Protein AF-A0A956IPS9-F1 (afdb_monomer_lite)

Foldseek 3Di:
DDDPDPDPPDPPPDPPCVQVVLQVVLVVQVWGKDKDPQDWDADPNDIDGGMDIDGDGDPDRPPPPPPPPPDPPPPPDDD

Secondary structure (DSSP, 8-state):
-------TT------SHHHHHHHHHHHHTT-EEEEEEEEEEEETTEEEEEEEEEEE--SS--------PPPP-------

Structure (mmCIF, N/CA/C/O backbone):
data_AF-A0A956IPS9-F1
#
_entry.id   AF-A0A956IPS9-F1
#
loop_
_atom_site.group_PDB
_atom_site.id
_atom_site.type_symbol
_atom_site.label_atom_id
_atom_site.label_alt_id
_atom_site.label_comp_id
_atom_site.label_asym_id
_atom_site.label_entity_id
_atom_site.label_seq_id
_atom_site.pdbx_PDB_ins_code
_atom_site.Cartn_x
_atom_site.Cartn_y
_atom_site.Cartn_z
_atom_site.occupancy
_atom_site.B_iso_or_equiv
_atom_site.auth_seq_id
_atom_site.auth_comp_id
_atom_site.auth_asym_id
_atom_site.auth_atom_id
_atom_site.pdbx_PDB_model_num
ATOM 1 N N . PHE A 1 1 ? 7.874 -7.901 13.039 1.00 50.28 1 PHE A N 1
ATOM 2 C CA . PHE A 1 1 ? 8.828 -8.512 12.095 1.00 50.28 1 PHE A CA 1
ATOM 3 C C . PHE A 1 1 ? 9.836 -7.450 11.711 1.00 50.28 1 PHE A C 1
ATOM 5 O O . PHE A 1 1 ? 9.416 -6.415 11.213 1.00 50.28 1 PHE A O 1
ATOM 12 N N . TYR A 1 2 ? 11.118 -7.656 11.998 1.00 31.91 2 TYR A N 1
ATOM 13 C CA . TYR A 1 2 ? 12.186 -6.808 11.480 1.00 31.91 2 TYR A CA 1
ATOM 14 C C . TYR A 1 2 ? 13.121 -7.694 10.665 1.00 31.91 2 TYR A C 1
ATOM 16 O O . TYR A 1 2 ? 13.394 -8.824 11.066 1.00 31.91 2 TYR A O 1
ATOM 24 N N . GLN A 1 3 ? 13.599 -7.178 9.537 1.00 40.88 3 GLN A N 1
ATOM 25 C CA . GLN A 1 3 ? 14.827 -7.676 8.946 1.00 40.88 3 GLN A CA 1
ATOM 26 C C . GLN A 1 3 ? 15.822 -6.521 8.936 1.00 40.88 3 GLN A C 1
ATOM 28 O O . GLN A 1 3 ? 15.721 -5.580 8.154 1.00 40.88 3 GLN A O 1
ATOM 33 N N . VAL A 1 4 ? 16.736 -6.603 9.896 1.00 48.62 4 VAL A N 1
ATOM 34 C CA . VAL A 1 4 ? 18.015 -5.906 9.940 1.00 48.62 4 VAL A CA 1
ATOM 35 C C . VAL A 1 4 ? 18.905 -6.733 9.023 1.00 48.62 4 VAL A C 1
ATOM 37 O O . VAL A 1 4 ? 19.484 -7.711 9.465 1.00 48.62 4 VAL A O 1
ATOM 40 N N . ASP A 1 5 ? 18.837 -6.465 7.720 1.00 42.94 5 ASP A N 1
ATOM 41 C CA . ASP A 1 5 ? 19.971 -6.611 6.800 1.00 42.94 5 ASP A CA 1
ATOM 42 C C . ASP A 1 5 ? 19.553 -6.219 5.380 1.00 42.94 5 ASP A C 1
ATOM 4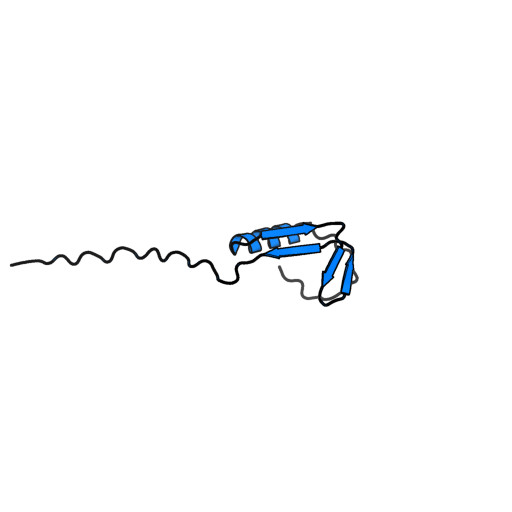4 O O . ASP A 1 5 ? 18.705 -6.852 4.745 1.00 42.94 5 ASP A O 1
ATOM 48 N N . GLY A 1 6 ? 20.165 -5.137 4.898 1.00 47.59 6 GLY A N 1
ATOM 49 C CA . GLY A 1 6 ? 19.952 -4.537 3.585 1.00 47.59 6 GLY A CA 1
ATOM 50 C C . GLY A 1 6 ? 20.768 -5.211 2.486 1.00 47.59 6 GLY A C 1
ATOM 51 O O . GLY A 1 6 ? 21.561 -4.546 1.826 1.00 47.59 6 GLY A O 1
ATOM 52 N N . SER A 1 7 ? 20.592 -6.518 2.281 1.00 41.38 7 SER A N 1
ATOM 53 C CA . SER A 1 7 ? 21.227 -7.219 1.159 1.00 41.38 7 SER A CA 1
ATOM 54 C C . SER A 1 7 ? 20.229 -7.451 0.010 1.00 41.38 7 SER A C 1
ATOM 56 O O . SER A 1 7 ? 19.217 -8.126 0.215 1.00 41.38 7 SER A O 1
ATOM 58 N N . PRO A 1 8 ? 20.479 -6.919 -1.205 1.00 46.38 8 PRO A N 1
ATOM 59 C CA . PRO A 1 8 ? 19.542 -6.966 -2.332 1.00 46.38 8 PRO A CA 1
ATOM 60 C C . PRO A 1 8 ? 19.536 -8.305 -3.099 1.00 46.38 8 PRO A C 1
ATOM 62 O O . PRO A 1 8 ? 18.869 -8.419 -4.123 1.00 46.38 8 PRO A O 1
ATOM 65 N N . THR A 1 9 ? 20.277 -9.325 -2.654 1.00 43.50 9 THR A N 1
ATOM 66 C CA . THR A 1 9 ? 20.640 -10.486 -3.493 1.00 43.50 9 THR A CA 1
ATOM 67 C C . THR A 1 9 ? 19.894 -11.791 -3.233 1.00 43.50 9 THR A C 1
ATOM 69 O O . THR A 1 9 ? 20.243 -12.802 -3.839 1.00 43.50 9 THR A O 1
ATOM 72 N N . ARG A 1 10 ? 18.842 -11.827 -2.408 1.00 44.47 10 ARG A N 1
ATOM 73 C CA . ARG A 1 10 ? 18.040 -13.053 -2.264 1.00 44.47 10 ARG A CA 1
ATOM 74 C C . ARG A 1 10 ? 16.614 -12.840 -2.751 1.00 44.47 10 ARG A C 1
ATOM 76 O O . ARG A 1 10 ? 15.862 -12.062 -2.172 1.00 44.47 10 ARG A O 1
ATOM 83 N N . SER A 1 11 ? 16.246 -13.585 -3.795 1.00 47.53 11 SER A N 1
ATOM 84 C CA . SER A 1 11 ? 14.874 -13.813 -4.253 1.00 47.53 11 SER A CA 1
ATOM 85 C C . SER A 1 11 ? 14.086 -14.585 -3.192 1.00 47.53 11 SER A C 1
ATOM 87 O O . SER A 1 11 ? 13.663 -15.723 -3.375 1.00 47.53 11 SER A O 1
ATOM 89 N N . PHE A 1 12 ? 13.882 -13.973 -2.032 1.00 48.47 12 PHE A N 1
ATOM 90 C CA . PHE A 1 12 ? 12.808 -14.390 -1.161 1.00 48.47 12 PHE A CA 1
ATOM 91 C C . PHE A 1 12 ? 11.524 -13.949 -1.845 1.00 48.47 12 PHE A C 1
ATOM 93 O O . PHE A 1 12 ? 11.109 -12.796 -1.734 1.00 48.47 12 PHE A O 1
ATOM 100 N N . GLY A 1 13 ? 10.899 -14.870 -2.578 1.00 49.72 13 GLY A N 1
ATOM 101 C CA . GLY A 1 13 ? 9.461 -14.804 -2.774 1.00 49.72 13 GLY A CA 1
ATOM 102 C C . GLY A 1 13 ? 8.860 -14.749 -1.378 1.00 49.72 13 GLY A C 1
ATOM 103 O O . GLY A 1 13 ? 8.784 -15.769 -0.695 1.00 49.72 13 GLY A O 1
ATOM 104 N N . GLY A 1 14 ? 8.576 -13.536 -0.900 1.00 57.34 14 GLY A N 1
ATOM 105 C CA . GLY A 1 14 ? 7.974 -13.336 0.406 1.00 57.34 14 GLY A CA 1
ATOM 106 C C . GLY A 1 14 ? 6.720 -14.194 0.490 1.00 57.34 14 GLY A C 1
ATOM 107 O O . GLY A 1 14 ? 6.089 -14.485 -0.523 1.00 57.34 14 GLY A O 1
ATOM 108 N N . THR A 1 15 ? 6.323 -14.581 1.693 1.00 63.78 15 THR A N 1
ATOM 109 C CA . THR A 1 15 ? 5.157 -15.445 1.952 1.00 63.78 15 THR A CA 1
ATOM 110 C C . THR A 1 15 ? 3.813 -14.887 1.442 1.00 63.78 15 THR A C 1
ATOM 112 O O . THR A 1 15 ? 2.765 -15.447 1.735 1.00 63.78 15 THR A O 1
ATOM 115 N N . GLY A 1 16 ? 3.803 -13.756 0.727 1.00 70.25 16 GLY A N 1
ATOM 116 C CA . GLY A 1 16 ? 2.610 -13.047 0.263 1.00 70.25 16 GLY A CA 1
ATOM 117 C C . GLY A 1 16 ? 1.898 -12.258 1.364 1.00 70.25 16 GLY A C 1
ATOM 118 O O . GLY A 1 16 ? 0.936 -11.546 1.092 1.00 70.25 16 GLY A O 1
ATOM 119 N N . VAL A 1 17 ? 2.380 -12.330 2.608 1.00 80.56 17 VAL A N 1
ATOM 120 C CA . VAL A 1 17 ? 1.683 -11.784 3.783 1.00 80.56 17 VAL A CA 1
ATOM 121 C C . VAL A 1 17 ? 1.870 -10.268 3.934 1.00 80.56 17 VAL A C 1
ATOM 123 O O . VAL A 1 17 ? 1.059 -9.608 4.579 1.00 80.56 17 VAL A O 1
ATOM 126 N N . GLY A 1 18 ? 2.893 -9.680 3.305 1.00 85.75 18 GLY A N 1
ATOM 127 C CA . GLY A 1 18 ? 3.210 -8.253 3.449 1.00 85.75 18 GLY A CA 1
ATOM 128 C C . GLY A 1 18 ? 2.031 -7.331 3.123 1.00 85.75 18 GLY A C 1
ATOM 129 O O . GLY A 1 18 ? 1.696 -6.457 3.920 1.00 85.75 18 GLY A O 1
ATOM 130 N N . LEU A 1 19 ? 1.335 -7.568 2.007 1.00 88.94 19 LEU A N 1
ATOM 131 C CA . LEU A 1 19 ? 0.191 -6.736 1.620 1.00 88.94 19 LEU A CA 1
ATOM 132 C C . LEU A 1 19 ? -1.027 -6.955 2.533 1.00 88.94 19 LEU A C 1
ATOM 134 O O . LEU A 1 19 ? -1.779 -6.016 2.786 1.00 88.94 19 LEU A O 1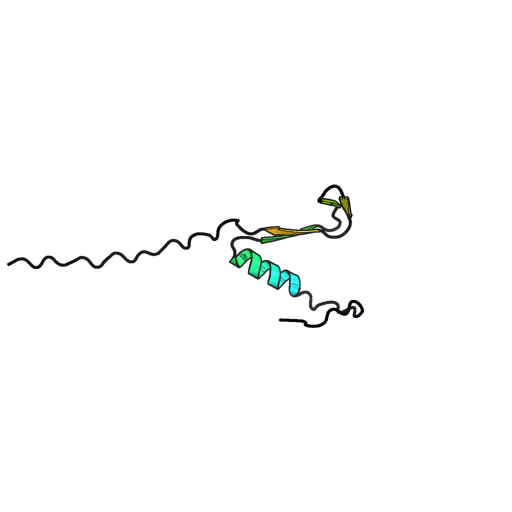
ATOM 138 N N . ALA A 1 20 ? -1.197 -8.165 3.077 1.00 88.38 20 ALA A N 1
ATOM 139 C CA . ALA A 1 20 ? -2.246 -8.453 4.053 1.00 88.38 20 ALA A CA 1
ATOM 140 C C . ALA A 1 20 ? -2.016 -7.684 5.367 1.00 88.38 20 ALA A C 1
ATOM 142 O O . ALA A 1 20 ? -2.955 -7.092 5.900 1.00 88.38 20 ALA A O 1
ATOM 143 N N . ILE A 1 21 ? -0.765 -7.617 5.838 1.00 90.06 21 ILE A N 1
ATOM 144 C CA . ILE A 1 21 ? -0.377 -6.809 7.004 1.00 90.06 21 ILE A CA 1
ATOM 145 C C . ILE A 1 21 ? -0.634 -5.324 6.732 1.00 90.06 21 ILE A C 1
ATOM 147 O O . ILE A 1 21 ? -1.307 -4.667 7.523 1.00 90.06 21 ILE A O 1
ATOM 151 N N . VAL A 1 22 ? -0.155 -4.803 5.596 1.00 92.69 22 VAL A N 1
ATOM 152 C CA . VAL A 1 22 ? -0.354 -3.395 5.209 1.00 92.69 22 VAL A CA 1
ATOM 153 C C . VAL A 1 22 ? -1.838 -3.043 5.167 1.00 92.69 22 VAL A C 1
ATOM 155 O O . VAL A 1 22 ? -2.236 -2.013 5.706 1.00 92.69 22 VAL A O 1
ATOM 158 N N . ARG A 1 23 ? -2.676 -3.908 4.586 1.00 91.88 23 ARG A N 1
ATOM 159 C CA . ARG A 1 23 ? -4.126 -3.700 4.529 1.00 91.88 23 ARG A CA 1
ATOM 160 C C . ARG A 1 23 ? -4.759 -3.642 5.917 1.00 91.88 23 ARG A C 1
ATOM 162 O O . ARG A 1 23 ? -5.604 -2.784 6.155 1.00 91.88 23 ARG A O 1
ATOM 169 N N . GLY A 1 24 ? -4.353 -4.529 6.826 1.00 91.94 24 GLY A N 1
ATOM 170 C CA . GLY A 1 24 ? -4.821 -4.520 8.213 1.00 91.94 24 GLY A CA 1
ATOM 171 C C . GLY A 1 24 ? -4.458 -3.220 8.932 1.00 91.94 24 GLY A C 1
ATOM 172 O O . GLY A 1 24 ? -5.327 -2.585 9.525 1.00 91.94 24 GLY A O 1
ATOM 173 N N . ILE A 1 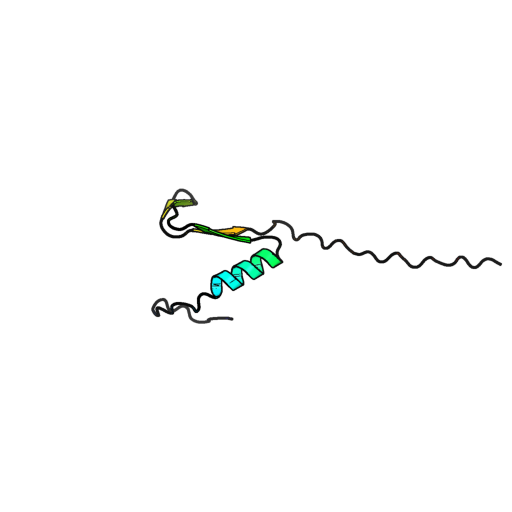25 ? -3.203 -2.781 8.804 1.00 91.62 25 ILE A N 1
ATOM 174 C CA . ILE A 1 25 ? -2.720 -1.523 9.388 1.00 91.62 25 ILE A CA 1
ATOM 175 C C . ILE A 1 25 ? -3.491 -0.333 8.812 1.00 91.62 25 ILE A C 1
ATOM 177 O O . ILE A 1 25 ? -4.012 0.475 9.577 1.00 91.62 25 ILE A O 1
ATOM 181 N N . ALA A 1 26 ? -3.607 -0.237 7.485 1.00 93.25 26 ALA A N 1
ATOM 182 C CA . ALA A 1 26 ? -4.309 0.857 6.816 1.00 93.25 26 ALA A CA 1
ATOM 183 C C . ALA A 1 26 ? -5.757 0.977 7.308 1.00 93.25 26 ALA A C 1
ATOM 185 O O . ALA A 1 26 ? -6.195 2.059 7.690 1.00 93.25 26 ALA A O 1
ATOM 186 N N . ARG A 1 27 ? -6.472 -0.150 7.383 1.00 92.38 27 ARG A N 1
ATOM 187 C CA . ARG A 1 27 ? -7.861 -0.204 7.859 1.00 92.38 27 ARG A CA 1
ATOM 188 C C . ARG A 1 27 ? -8.000 0.137 9.332 1.00 92.38 27 ARG A C 1
ATOM 190 O O . ARG A 1 27 ? -8.932 0.848 9.688 1.00 92.38 27 ARG A O 1
ATOM 197 N N . GLY A 1 28 ? -7.059 -0.302 10.169 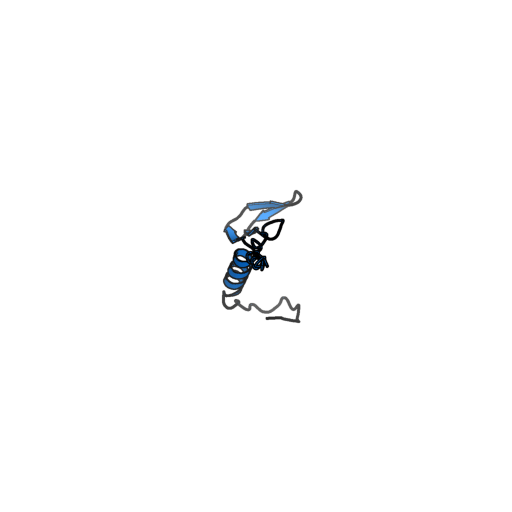1.00 90.62 28 GLY A N 1
ATOM 198 C CA . GLY A 1 28 ? -7.004 0.092 11.578 1.00 90.62 28 GLY A CA 1
ATOM 199 C C . GLY A 1 28 ? -6.886 1.608 11.774 1.00 90.62 28 GLY A C 1
ATOM 200 O O . GLY A 1 28 ? -7.376 2.130 12.766 1.00 90.62 28 GLY A O 1
ATOM 201 N N . HIS A 1 29 ? -6.312 2.322 10.800 1.00 90.50 29 HIS A N 1
ATOM 202 C CA . HIS A 1 29 ? -6.224 3.785 10.800 1.00 90.50 29 HIS A CA 1
ATOM 203 C C . HIS A 1 29 ? -7.412 4.473 10.104 1.00 90.50 29 HIS A C 1
ATOM 205 O O . HIS A 1 29 ? -7.383 5.684 9.937 1.00 90.50 29 HIS A O 1
ATOM 211 N N . GLY A 1 30 ? -8.449 3.747 9.670 1.00 90.94 30 GLY A N 1
ATOM 212 C CA . GLY A 1 30 ? -9.564 4.315 8.894 1.00 90.94 30 GLY A CA 1
ATOM 213 C C . GLY A 1 30 ? -9.244 4.544 7.410 1.00 90.94 30 GLY A C 1
ATOM 214 O O . GLY A 1 30 ? -9.923 5.309 6.730 1.00 90.94 30 GLY A O 1
ATOM 215 N N . GLY A 1 31 ? -8.187 3.906 6.912 1.00 94.00 31 GLY A N 1
ATOM 216 C CA . GLY A 1 31 ? -7.725 3.955 5.532 1.00 94.00 31 GLY A CA 1
ATOM 217 C C . GLY A 1 31 ? -7.894 2.632 4.774 1.00 94.00 31 GLY A C 1
ATOM 218 O O . GLY A 1 31 ? -8.614 1.733 5.204 1.00 94.00 31 GLY A O 1
ATOM 219 N N . ASP A 1 32 ? -7.211 2.490 3.635 1.00 95.50 32 ASP A N 1
ATOM 220 C CA . ASP A 1 32 ? -7.129 1.219 2.893 1.00 95.50 32 ASP A CA 1
ATOM 221 C C . ASP A 1 32 ? -5.907 1.197 1.958 1.00 95.50 32 ASP A C 1
ATOM 223 O O . ASP A 1 32 ? -5.240 2.216 1.749 1.00 95.50 32 ASP A O 1
ATOM 227 N N . VAL A 1 33 ? -5.630 0.035 1.363 1.00 95.69 33 VAL A N 1
ATOM 228 C CA . VAL A 1 33 ? -4.590 -0.144 0.339 1.00 95.69 33 VAL A CA 1
ATOM 229 C C . VAL A 1 33 ? -5.201 -0.631 -0.980 1.00 95.69 33 VAL A C 1
ATOM 231 O O . VAL A 1 33 ? -6.071 -1.500 -0.979 1.00 95.69 33 VAL A O 1
ATOM 234 N N . ARG A 1 34 ? -4.733 -0.102 -2.118 1.00 94.31 34 ARG A N 1
ATOM 235 C CA . ARG A 1 34 ? -5.058 -0.599 -3.471 1.00 94.31 34 ARG A CA 1
ATOM 236 C C . ARG A 1 34 ? -3.792 -0.849 -4.281 1.00 94.31 34 ARG A C 1
ATOM 238 O O . ARG A 1 34 ? -2.759 -0.226 -4.031 1.00 94.31 34 ARG A O 1
ATOM 245 N N . VAL A 1 35 ? -3.900 -1.728 -5.269 1.00 93.38 35 VAL A N 1
ATOM 246 C CA . VAL A 1 35 ? -2.817 -2.062 -6.195 1.00 93.38 35 VAL A CA 1
ATOM 247 C C . VAL A 1 35 ? -3.341 -1.961 -7.617 1.00 93.38 35 VAL A C 1
ATOM 249 O O . VAL A 1 35 ? -4.434 -2.442 -7.903 1.00 93.38 35 VAL A O 1
ATOM 252 N N . GLU A 1 36 ? -2.553 -1.354 -8.494 1.00 93.94 36 GLU A N 1
ATOM 253 C CA . GLU A 1 36 ? -2.803 -1.292 -9.931 1.00 93.94 36 GLU A CA 1
ATOM 254 C C . GLU A 1 36 ? -1.608 -1.924 -10.652 1.00 93.94 36 GLU A C 1
ATOM 256 O O . GLU A 1 36 ? -0.454 -1.583 -10.381 1.00 93.94 36 GLU A O 1
ATOM 261 N N . SER A 1 37 ? -1.873 -2.892 -11.530 1.00 90.38 37 SER A N 1
ATOM 262 C CA . SER A 1 37 ? -0.852 -3.555 -12.343 1.00 90.38 37 SER A CA 1
ATOM 263 C C . SER A 1 37 ? -1.476 -4.087 -13.646 1.00 90.38 37 SER A C 1
ATOM 265 O O . SER A 1 37 ? -2.481 -4.797 -13.569 1.00 90.38 37 SER A O 1
ATOM 267 N N . PRO A 1 38 ? -0.916 -3.769 -14.827 1.00 93.06 38 PRO A N 1
ATOM 268 C CA . PRO A 1 38 ? 0.123 -2.765 -15.019 1.00 93.06 38 PRO A CA 1
ATOM 269 C C . PRO A 1 38 ? -0.414 -1.356 -14.724 1.00 93.06 38 PRO A C 1
ATOM 271 O O . PRO A 1 38 ? -1.568 -1.040 -15.000 1.00 93.06 38 PRO A O 1
ATOM 274 N N . ALA A 1 39 ? 0.440 -0.501 -14.179 1.00 94.56 39 ALA A N 1
ATOM 275 C CA . ALA A 1 39 ? 0.162 0.898 -13.901 1.00 94.56 39 ALA A CA 1
ATOM 276 C C . ALA A 1 39 ? 1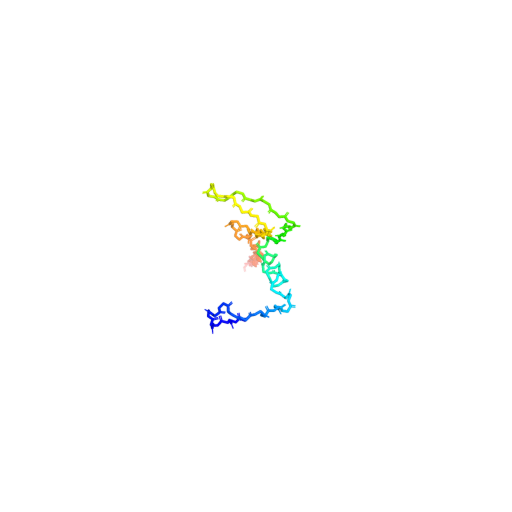.148 1.801 -14.644 1.00 94.56 39 ALA A C 1
ATOM 278 O O . ALA A 1 39 ? 2.303 1.428 -14.878 1.00 94.56 39 ALA A O 1
ATOM 279 N N . ARG A 1 40 ? 0.684 3.010 -14.971 1.00 96.44 40 ARG A N 1
ATOM 280 C CA . ARG A 1 40 ? 1.500 4.135 -15.431 1.00 96.44 40 ARG A CA 1
ATOM 281 C C . ARG A 1 40 ? 1.181 5.340 -14.557 1.00 96.44 40 ARG A C 1
ATOM 283 O O . ARG A 1 40 ? 0.023 5.739 -14.484 1.00 96.44 40 ARG A O 1
ATOM 290 N N . VAL A 1 41 ? 2.183 5.888 -13.876 1.00 95.25 41 VAL A N 1
ATOM 291 C CA . VAL A 1 41 ? 1.987 6.972 -12.904 1.00 95.25 41 VAL A CA 1
ATOM 292 C C . VAL A 1 41 ? 3.053 8.040 -13.094 1.00 95.25 41 VAL A C 1
ATOM 294 O O . VAL A 1 41 ? 4.235 7.719 -13.188 1.00 95.25 41 VAL A O 1
ATOM 297 N N . THR A 1 42 ? 2.644 9.308 -13.100 1.00 95.88 42 THR A N 1
ATOM 298 C CA . THR A 1 42 ? 3.559 10.453 -13.078 1.00 95.88 42 THR A CA 1
ATOM 299 C C . THR A 1 42 ? 3.707 10.963 -11.646 1.00 95.88 42 THR A C 1
ATOM 301 O O . THR A 1 42 ? 2.721 11.361 -11.027 1.00 95.88 42 THR A O 1
ATOM 304 N N . LEU A 1 43 ? 4.927 10.965 -11.108 1.00 90.50 43 LEU A N 1
ATOM 305 C CA . LEU A 1 43 ? 5.243 11.483 -9.772 1.00 90.50 43 LEU A CA 1
ATOM 306 C C . LEU A 1 43 ? 6.457 12.408 -9.869 1.00 90.50 43 LEU A C 1
ATOM 308 O O . LEU A 1 43 ? 7.482 12.030 -10.430 1.00 90.50 43 LEU A O 1
ATOM 312 N N . GLY A 1 44 ? 6.340 13.637 -9.353 1.00 92.56 44 GLY A N 1
ATOM 313 C CA . GLY A 1 44 ? 7.439 14.614 -9.384 1.00 92.56 44 GLY A CA 1
ATOM 314 C C . GLY A 1 44 ? 7.939 14.969 -10.793 1.00 92.56 44 GLY A C 1
ATOM 315 O O . GLY A 1 44 ? 9.103 15.313 -10.951 1.00 92.56 44 GLY A O 1
ATOM 316 N N . GLY A 1 45 ? 7.087 14.844 -11.818 1.00 95.69 45 GLY A N 1
ATOM 317 C CA . GLY A 1 45 ? 7.443 15.089 -13.222 1.00 95.69 45 GLY A CA 1
ATOM 318 C C . GLY A 1 45 ? 8.088 13.904 -13.954 1.00 95.69 45 GLY A C 1
ATOM 319 O O . GLY A 1 45 ? 8.315 14.003 -15.155 1.00 95.69 45 GLY A O 1
ATOM 320 N N . ALA A 1 46 ? 8.345 12.783 -13.274 1.00 94.88 46 ALA A N 1
ATOM 321 C CA . ALA A 1 46 ? 8.855 11.554 -13.884 1.00 94.88 46 ALA A CA 1
ATOM 322 C C . ALA A 1 46 ? 7.737 10.521 -14.091 1.00 94.88 46 ALA A C 1
ATOM 324 O O . ALA A 1 46 ? 6.815 10.432 -13.278 1.00 94.88 46 ALA A O 1
ATOM 325 N N . GLU A 1 47 ? 7.832 9.721 -15.157 1.00 96.25 47 GLU A N 1
ATOM 326 C CA . GLU A 1 47 ? 6.916 8.606 -15.418 1.00 96.25 47 GLU A CA 1
ATOM 327 C C . GLU A 1 47 ? 7.459 7.276 -14.892 1.00 96.25 47 GLU A C 1
ATOM 329 O O . GLU A 1 47 ? 8.612 6.911 -15.121 1.00 96.25 47 GLU A O 1
ATOM 334 N N . PHE A 1 48 ? 6.577 6.515 -14.249 1.00 93.06 48 PHE A N 1
ATOM 335 C CA . PHE A 1 48 ? 6.835 5.171 -13.751 1.00 93.06 48 PHE A CA 1
ATOM 336 C C . PHE A 1 48 ? 5.872 4.184 -14.404 1.00 93.06 48 PHE A C 1
ATOM 338 O O . PHE A 1 48 ? 4.682 4.468 -14.552 1.00 93.06 48 PHE A O 1
ATOM 345 N N . THR A 1 49 ? 6.379 3.005 -14.763 1.00 96.06 49 THR A N 1
ATOM 346 C CA . THR A 1 49 ? 5.579 1.878 -15.259 1.00 96.06 49 THR A CA 1
ATOM 347 C C . THR A 1 49 ? 5.860 0.633 -14.421 1.00 96.06 49 THR A C 1
ATOM 349 O O . THR A 1 49 ? 6.941 0.503 -13.849 1.00 96.06 49 THR A O 1
ATOM 352 N N . GLY A 1 50 ? 4.886 -0.270 -14.308 1.00 93.38 50 GLY A N 1
ATOM 353 C CA . GLY A 1 50 ? 5.017 -1.496 -13.515 1.00 93.38 50 GLY A CA 1
ATOM 354 C C . GLY A 1 50 ? 3.801 -1.709 -12.627 1.00 93.38 50 GLY A C 1
ATOM 355 O O . GLY A 1 50 ? 2.681 -1.695 -13.121 1.00 93.38 50 GLY A O 1
ATOM 356 N N . SER A 1 51 ? 4.008 -1.894 -11.326 1.00 92.94 51 SER A N 1
ATOM 357 C CA . SER A 1 51 ? 2.922 -1.997 -10.345 1.00 92.94 51 SER A CA 1
ATOM 358 C C . SER A 1 51 ? 2.913 -0.766 -9.448 1.00 92.94 51 SER A C 1
ATOM 360 O O . SER A 1 51 ? 3.950 -0.396 -8.900 1.00 92.94 51 SER A O 1
ATOM 362 N N . ALA A 1 52 ? 1.747 -0.156 -9.267 1.00 93.56 52 ALA A N 1
ATOM 363 C CA . ALA A 1 52 ? 1.553 0.962 -8.357 1.00 93.56 52 ALA A CA 1
ATOM 364 C C . ALA A 1 52 ? 0.763 0.511 -7.125 1.00 93.56 52 ALA A C 1
ATOM 366 O O . ALA A 1 52 ? -0.284 -0.126 -7.234 1.00 93.56 52 ALA A O 1
ATOM 367 N N . PHE A 1 53 ? 1.269 0.858 -5.945 1.00 94.12 53 PHE A N 1
ATOM 368 C CA . PHE A 1 53 ? 0.650 0.562 -4.657 1.00 94.12 53 PHE A CA 1
ATOM 369 C C . PHE A 1 53 ? 0.252 1.882 -4.012 1.00 94.12 53 PHE A C 1
ATOM 371 O O . PHE A 1 53 ? 1.077 2.785 -3.891 1.00 94.12 53 PHE A O 1
ATOM 378 N N . TYR A 1 54 ? -0.999 1.998 -3.583 1.00 94.31 54 TYR A N 1
ATOM 379 C CA . TYR A 1 54 ? -1.511 3.230 -3.002 1.00 94.31 54 TYR A CA 1
ATOM 380 C C . TYR A 1 54 ? -2.068 2.954 -1.617 1.00 94.31 54 TYR A C 1
ATOM 382 O O . TYR A 1 54 ? -2.995 2.159 -1.460 1.00 94.31 54 TYR A O 1
ATOM 390 N N . LEU A 1 55 ? -1.519 3.657 -0.635 1.00 94.75 55 LEU A N 1
ATOM 391 C CA . LEU A 1 55 ? -1.972 3.658 0.745 1.00 94.75 55 LEU A CA 1
ATOM 392 C C . LEU A 1 55 ? -2.781 4.931 0.994 1.00 94.75 55 LEU A C 1
ATOM 394 O O . LEU A 1 55 ? -2.319 6.029 0.690 1.00 94.75 55 LEU A O 1
ATOM 398 N N . ARG A 1 56 ? -3.984 4.791 1.545 1.00 94.19 56 ARG A N 1
ATOM 399 C CA . ARG A 1 56 ? -4.753 5.912 2.091 1.00 94.19 56 ARG A CA 1
ATOM 400 C C . ARG A 1 56 ? -4.776 5.785 3.601 1.00 94.19 56 ARG A C 1
ATOM 402 O O . ARG A 1 56 ? -5.043 4.698 4.101 1.00 94.19 56 ARG A O 1
ATOM 409 N N . VAL A 1 57 ? -4.551 6.895 4.290 1.00 91.25 57 VAL A N 1
ATOM 410 C CA . VAL A 1 57 ? -4.787 7.065 5.725 1.00 91.25 57 VAL A CA 1
ATOM 411 C C . VAL A 1 57 ? -5.398 8.454 5.947 1.00 91.25 57 VAL A C 1
ATOM 4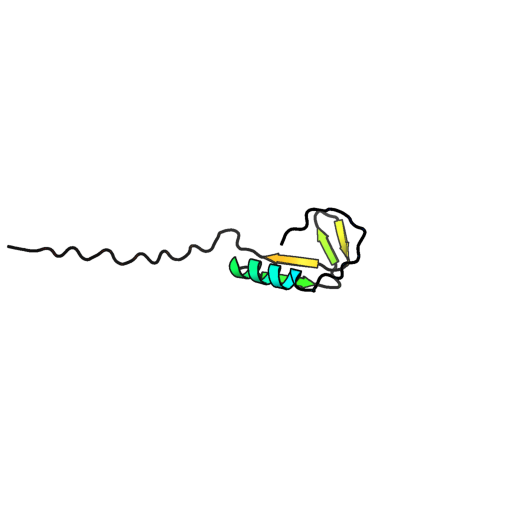13 O O . VAL A 1 57 ? -5.087 9.368 5.178 1.00 91.25 57 VAL A O 1
ATOM 416 N N . PRO A 1 58 ? -6.290 8.632 6.932 1.00 89.44 58 PRO A N 1
ATOM 417 C CA . PRO A 1 58 ? -6.815 9.942 7.301 1.00 89.44 58 PRO A CA 1
ATOM 418 C C . PRO A 1 58 ? -5.704 10.884 7.778 1.00 89.44 58 PRO A C 1
ATOM 420 O O . PRO A 1 58 ? -4.788 10.463 8.480 1.00 89.44 58 PRO A O 1
ATOM 423 N N . GLU A 1 59 ? -5.806 12.169 7.436 1.00 87.88 59 GLU A N 1
ATOM 424 C CA . GLU A 1 59 ? -4.852 13.200 7.879 1.00 87.88 59 GLU A CA 1
ATOM 425 C C . GLU A 1 59 ? -4.951 13.477 9.390 1.00 87.88 59 GLU A C 1
ATOM 427 O O . GLU A 1 59 ? -3.957 13.774 10.047 1.00 87.88 59 GLU A O 1
ATOM 432 N N . ARG A 1 60 ? -6.152 13.331 9.961 1.00 82.12 60 ARG A N 1
ATOM 433 C CA . ARG A 1 60 ? -6.374 13.321 11.410 1.00 82.12 60 ARG A CA 1
ATOM 434 C C . ARG A 1 60 ? -6.882 11.960 11.824 1.00 82.12 60 ARG A C 1
ATOM 436 O O . ARG A 1 60 ? -7.784 11.424 11.179 1.00 82.12 60 ARG A O 1
ATOM 443 N N . ALA A 1 61 ? -6.350 11.455 12.933 1.00 72.94 61 ALA A N 1
ATOM 444 C CA . ALA A 1 61 ? -6.940 10.307 13.595 1.00 72.94 61 ALA A CA 1
ATOM 445 C C . ALA A 1 61 ? -8.434 10.592 13.823 1.00 72.94 61 ALA A C 1
ATOM 447 O O . ALA A 1 61 ? -8.772 11.709 14.240 1.00 72.94 61 ALA A O 1
ATOM 448 N N . PRO A 1 62 ? -9.330 9.634 13.528 1.00 66.25 62 PRO A N 1
ATOM 449 C CA . PRO A 1 62 ? -10.709 9.781 13.942 1.00 66.25 62 PRO A CA 1
ATOM 450 C C . PRO A 1 62 ? -10.687 10.016 15.448 1.00 66.25 62 PRO A C 1
ATOM 452 O O . PRO A 1 62 ? -10.073 9.242 16.184 1.00 66.25 62 PRO A O 1
ATOM 455 N N . LEU A 1 63 ? -11.291 11.123 15.888 1.00 71.69 63 LEU A N 1
ATOM 456 C CA . LEU A 1 63 ? -11.546 11.320 17.305 1.00 71.69 63 LEU A CA 1
ATOM 457 C C . LEU A 1 63 ? -12.361 10.098 17.719 1.00 71.69 63 LEU A C 1
ATOM 459 O O . LEU A 1 63 ? -13.475 9.912 17.224 1.00 71.69 63 LEU A O 1
ATOM 463 N N . LEU A 1 64 ? -11.774 9.224 18.541 1.00 65.88 64 LEU A N 1
ATOM 464 C CA . LEU A 1 64 ? -12.573 8.285 19.312 1.00 65.88 64 LEU A CA 1
ATOM 465 C C . LEU A 1 64 ? -13.600 9.180 19.988 1.00 65.88 64 LEU A C 1
ATOM 467 O O . LEU A 1 64 ? -13.206 10.124 20.673 1.00 65.88 64 LEU A O 1
ATOM 471 N N . ALA A 1 65 ? -14.880 8.999 19.663 1.00 61.25 65 ALA A N 1
ATOM 472 C CA . ALA A 1 65 ? -15.918 9.718 20.371 1.00 61.25 65 ALA A CA 1
ATOM 473 C C . ALA A 1 65 ? -15.649 9.432 21.846 1.00 61.25 65 ALA A C 1
ATOM 475 O O . ALA A 1 65 ? -15.687 8.265 22.239 1.00 61.25 65 ALA A O 1
ATOM 476 N N . ASP A 1 66 ? -15.254 10.462 22.599 1.00 59.66 66 ASP A N 1
ATOM 477 C CA . ASP A 1 66 ? -15.127 10.356 24.039 1.00 59.66 66 ASP A CA 1
ATOM 478 C C . ASP A 1 66 ? -16.494 9.876 24.502 1.00 59.66 66 ASP A C 1
ATOM 480 O O . ASP A 1 66 ? -17.481 10.615 24.457 1.00 59.66 66 ASP A O 1
ATOM 484 N N . GLU A 1 67 ? -16.581 8.605 24.874 1.00 63.59 67 GLU A N 1
ATOM 485 C CA . GLU A 1 67 ? -17.705 8.123 25.642 1.00 63.59 67 GLU A CA 1
ATOM 486 C C . GLU A 1 67 ? -17.537 8.794 27.005 1.00 63.59 67 GLU A C 1
ATOM 488 O O . GLU A 1 67 ? -16.891 8.263 27.901 1.00 63.59 67 GLU A O 1
ATOM 493 N N . VAL A 1 68 ? -17.995 10.044 27.114 1.00 63.09 68 VAL A N 1
ATOM 494 C CA . VAL A 1 68 ? -18.050 10.784 28.370 1.00 63.09 68 VAL A CA 1
ATOM 495 C C . VAL A 1 68 ? -19.090 10.049 29.210 1.00 63.09 68 VAL A C 1
ATOM 497 O O . VAL A 1 68 ? -20.281 10.151 28.892 1.00 63.09 68 VAL A O 1
ATOM 500 N N . PRO A 1 69 ? -18.702 9.283 30.249 1.00 72.25 69 PRO A N 1
ATOM 501 C CA . PRO A 1 69 ? -19.697 8.702 31.131 1.00 72.25 69 PRO A CA 1
ATOM 502 C C . PRO A 1 69 ? -20.503 9.859 31.736 1.00 72.25 69 PRO A C 1
ATOM 504 O O . PRO A 1 69 ? -19.904 10.870 32.128 1.00 72.25 69 PRO A O 1
ATOM 507 N N . PRO A 1 70 ? -21.845 9.770 31.796 1.00 72.56 70 PRO A N 1
ATOM 508 C CA . PRO A 1 70 ? -22.636 10.813 32.428 1.00 72.56 70 PRO A CA 1
ATOM 509 C C . PRO A 1 70 ? -22.121 11.000 33.855 1.00 72.56 70 PRO A C 1
ATOM 511 O O . PRO A 1 70 ? -22.026 10.038 34.621 1.00 72.56 70 PRO A O 1
ATOM 514 N N . ALA A 1 71 ? -21.736 12.236 34.185 1.00 71.75 71 ALA A N 1
ATOM 515 C CA . ALA A 1 71 ? -21.283 12.586 35.522 1.00 71.75 71 ALA A CA 1
ATOM 516 C C . ALA A 1 71 ? -22.319 12.087 36.547 1.00 71.75 71 ALA A C 1
ATOM 518 O O . ALA A 1 71 ? -23.521 12.260 36.314 1.00 71.75 71 ALA A O 1
ATOM 519 N N . PRO A 1 72 ? -21.894 11.450 37.655 1.00 71.56 72 PRO A N 1
ATOM 520 C CA . PRO A 1 72 ? -22.831 10.946 38.646 1.00 71.56 72 PRO A CA 1
ATOM 521 C C . PRO A 1 72 ? -23.700 12.105 39.139 1.00 71.56 72 PRO A C 1
ATOM 523 O O . PRO A 1 72 ? -23.189 13.143 39.562 1.00 71.56 72 PRO A O 1
ATOM 526 N N . ALA A 1 73 ? -25.020 11.933 39.041 1.00 69.81 73 ALA A N 1
ATOM 527 C CA . ALA A 1 73 ? -25.987 12.900 39.532 1.00 69.81 73 ALA A CA 1
ATOM 528 C C . ALA A 1 73 ? -25.733 13.127 41.027 1.00 69.81 73 ALA A C 1
ATOM 530 O O . ALA A 1 73 ? -25.903 12.220 41.843 1.00 69.81 73 ALA A O 1
ATOM 531 N N . VAL A 1 74 ? -25.291 14.334 41.381 1.00 61.53 74 VAL A N 1
ATOM 532 C CA . VAL A 1 74 ? -25.127 14.742 42.774 1.00 61.53 74 VAL A CA 1
ATOM 533 C C . VAL A 1 74 ? -26.520 14.751 43.398 1.00 61.53 74 VAL A C 1
ATOM 535 O O . VAL A 1 74 ? -27.348 15.605 43.078 1.00 61.53 74 VAL A O 1
ATOM 538 N N . ALA A 1 75 ? -26.799 13.765 44.251 1.00 61.75 75 ALA A N 1
ATOM 539 C CA . ALA A 1 75 ? -28.000 13.744 45.066 1.00 61.75 75 ALA A CA 1
ATOM 540 C C . ALA A 1 75 ? -27.957 14.961 45.998 1.00 61.75 75 ALA A C 1
ATOM 542 O O . ALA A 1 75 ? -27.162 15.017 46.936 1.00 61.75 75 ALA A O 1
ATOM 543 N N . GLN A 1 76 ? -28.789 15.960 45.709 1.00 54.53 76 GLN A N 1
ATOM 544 C CA . GLN A 1 76 ? -29.076 17.026 46.656 1.00 54.53 76 GLN A CA 1
ATOM 545 C C . GLN A 1 76 ? -29.920 16.425 47.780 1.00 54.53 76 GLN A C 1
ATOM 547 O O . GLN A 1 76 ? -31.140 16.312 47.668 1.00 54.53 76 GLN A O 1
ATOM 552 N N . SER A 1 77 ? -29.254 15.988 48.847 1.00 53.41 77 SER A N 1
ATOM 553 C CA . SER A 1 77 ? -29.907 15.657 50.108 1.00 53.41 77 SER A CA 1
ATOM 554 C C . SER A 1 77 ? -30.346 16.957 50.768 1.00 53.41 77 SER A C 1
ATOM 556 O O . SER A 1 77 ? -29.523 17.723 51.266 1.00 53.41 77 SER A O 1
ATOM 558 N N . GLY A 1 78 ? -31.647 17.218 50.705 1.00 60.97 78 GLY A N 1
ATOM 559 C CA . GLY A 1 78 ? -32.299 18.239 51.504 1.00 60.97 78 GLY A CA 1
ATOM 560 C C . GLY A 1 78 ? -32.628 17.740 52.911 1.00 60.97 78 GLY A C 1
ATOM 561 O O . GLY A 1 78 ? -32.887 16.550 53.113 1.00 60.97 78 GLY A O 1
ATOM 562 N N . THR A 1 79 ? -32.749 18.726 53.803 1.00 54.81 79 THR A N 1
ATOM 563 C CA . THR A 1 79 ? -33.179 18.726 55.218 1.00 54.81 79 THR A CA 1
ATOM 564 C C . THR A 1 79 ? -32.058 18.652 56.240 1.00 54.81 79 THR A C 1
ATOM 566 O O . THR A 1 79 ? -31.444 17.577 56.394 1.00 54.81 79 THR A O 1
#

Sequence (79 aa):
FYQVDGSPTRSFGGTGVGLAIVRGIARGHGGDVRVESPARVTLGGAEFTGSAFYLRVPERAPLLADEVPPAPAVAQSGT

pLDDT: mean 76.75, std 19.05, range [31.91, 96.44]

Radius of gyration: 23.78 Å; chains: 1; bounding box: 54×34×71 Å